Protein AF-A0A4R7F3W9-F1 (afdb_monomer)

Structure (mmCIF, N/CA/C/O backbone):
data_AF-A0A4R7F3W9-F1
#
_entry.id   AF-A0A4R7F3W9-F1
#
loop_
_atom_site.group_PDB
_atom_site.id
_atom_site.type_symbol
_atom_site.label_atom_id
_atom_site.label_alt_id
_atom_site.label_comp_id
_atom_site.label_asym_id
_atom_site.label_entity_id
_atom_site.label_seq_id
_atom_site.pdbx_PDB_ins_code
_atom_site.Cartn_x
_atom_site.Cartn_y
_atom_site.Cartn_z
_atom_site.occupancy
_atom_site.B_iso_or_equiv
_atom_site.auth_seq_id
_atom_site.auth_comp_id
_atom_site.auth_asym_id
_atom_site.auth_atom_id
_atom_site.pdbx_PDB_model_num
ATOM 1 N N . MET A 1 1 ? -15.714 -11.965 66.955 1.00 56.47 1 MET A N 1
ATOM 2 C CA . MET A 1 1 ? -15.157 -11.023 65.953 1.00 56.47 1 MET A CA 1
ATOM 3 C C . MET A 1 1 ? -16.264 -10.070 65.515 1.00 56.47 1 MET A C 1
ATOM 5 O O . MET A 1 1 ? -17.244 -10.538 64.950 1.00 56.47 1 MET A O 1
ATOM 9 N N . ASN A 1 2 ? -16.161 -8.777 65.843 1.00 66.19 2 ASN A N 1
ATOM 10 C CA . ASN A 1 2 ? -17.221 -7.786 65.602 1.00 66.19 2 ASN A CA 1
ATOM 11 C C . ASN A 1 2 ? -17.543 -7.641 64.105 1.00 66.19 2 ASN A C 1
ATOM 13 O O . ASN A 1 2 ? -16.637 -7.437 63.298 1.00 66.19 2 ASN A O 1
ATOM 17 N N . ASN A 1 3 ? -18.830 -7.674 63.738 1.00 73.19 3 ASN A N 1
ATOM 18 C CA . ASN A 1 3 ? -19.303 -7.551 62.348 1.00 73.19 3 ASN A CA 1
ATOM 19 C C . ASN A 1 3 ? -18.787 -6.290 61.631 1.00 73.19 3 ASN A C 1
ATOM 21 O O . ASN A 1 3 ? -18.575 -6.313 60.422 1.00 73.19 3 ASN A O 1
ATOM 25 N N . LYS A 1 4 ? -18.488 -5.222 62.381 1.00 72.75 4 LYS A N 1
ATOM 26 C CA . LYS A 1 4 ? -17.876 -3.988 61.861 1.00 72.75 4 LYS A CA 1
ATOM 27 C C . LYS A 1 4 ? -16.494 -4.223 61.229 1.00 72.75 4 LYS A C 1
ATOM 29 O O . LYS A 1 4 ? -16.175 -3.611 60.217 1.00 72.75 4 LYS A O 1
ATOM 34 N N . ILE A 1 5 ? -15.704 -5.151 61.776 1.00 73.94 5 ILE A N 1
ATOM 35 C CA . ILE A 1 5 ? -14.363 -5.489 61.269 1.00 73.94 5 ILE A CA 1
ATOM 36 C C . ILE A 1 5 ? -14.470 -6.288 59.963 1.00 73.94 5 ILE A C 1
ATOM 38 O O . ILE A 1 5 ? -13.712 -6.044 59.030 1.00 73.94 5 ILE A O 1
ATOM 42 N N . LYS A 1 6 ? -15.455 -7.193 59.859 1.00 72.44 6 LYS A N 1
ATOM 43 C CA . LYS A 1 6 ? -15.711 -7.965 58.630 1.00 72.44 6 LYS A CA 1
ATOM 44 C C . LYS A 1 6 ? -16.107 -7.061 57.461 1.00 72.44 6 LYS A C 1
ATOM 46 O O . LYS A 1 6 ? -15.616 -7.255 56.357 1.00 72.44 6 LYS A O 1
ATOM 51 N N . ILE A 1 7 ? -16.947 -6.057 57.717 1.00 78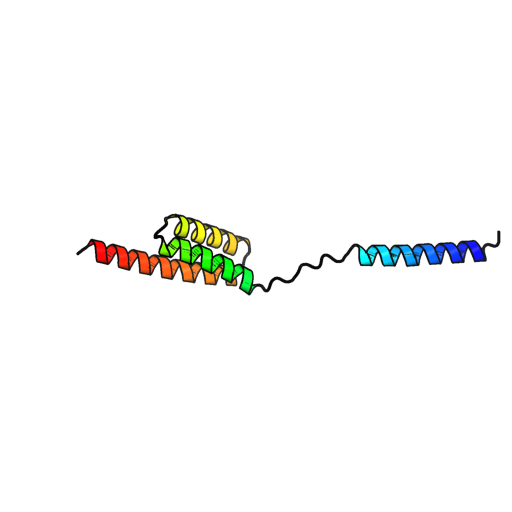.75 7 ILE A N 1
ATOM 52 C CA . ILE A 1 7 ? -17.397 -5.096 56.698 1.00 78.75 7 ILE A CA 1
ATOM 53 C C . ILE A 1 7 ? -16.235 -4.205 56.228 1.00 78.75 7 ILE A C 1
ATOM 55 O O .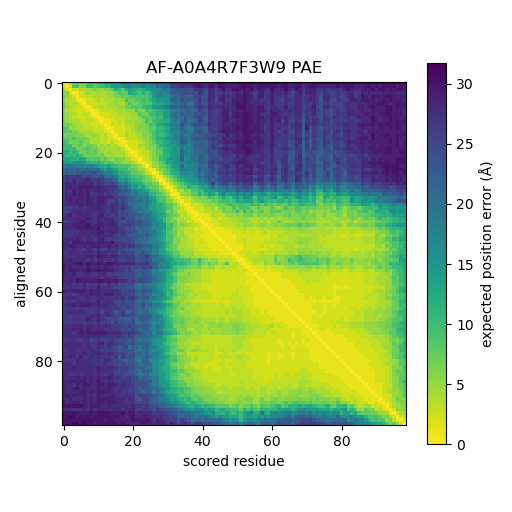 ILE A 1 7 ? -16.081 -3.991 55.028 1.00 78.75 7 ILE A O 1
ATOM 59 N N . GLY A 1 8 ? -15.374 -3.749 57.146 1.00 75.38 8 GLY A N 1
ATOM 60 C CA . GLY A 1 8 ? -14.192 -2.950 56.798 1.00 75.38 8 GLY A CA 1
ATOM 61 C C . GLY A 1 8 ? -13.181 -3.702 55.923 1.00 75.38 8 GLY A C 1
ATOM 62 O O . GLY A 1 8 ? -12.664 -3.146 54.958 1.00 75.38 8 GLY A O 1
ATOM 63 N N . LEU A 1 9 ? -12.952 -4.988 56.208 1.00 78.62 9 LEU A N 1
ATOM 64 C CA . LEU A 1 9 ? -12.070 -5.846 55.405 1.00 78.62 9 LEU A CA 1
ATOM 65 C C . LEU A 1 9 ? -12.620 -6.101 53.995 1.00 78.62 9 LEU A C 1
ATOM 67 O O . LEU A 1 9 ? -11.858 -6.157 53.032 1.00 78.62 9 LEU A O 1
ATOM 71 N N . LEU A 1 10 ? -13.943 -6.214 53.867 1.00 77.44 10 LEU A N 1
ATOM 72 C CA . LEU A 1 10 ? -14.611 -6.458 52.589 1.00 77.44 10 LEU A CA 1
ATOM 73 C C . LEU A 1 10 ? -14.538 -5.223 51.673 1.00 77.44 10 LEU A C 1
ATOM 75 O O . LEU A 1 10 ? -14.249 -5.352 50.486 1.00 77.44 10 LEU A O 1
ATOM 79 N N . LEU A 1 11 ? -14.691 -4.020 52.238 1.00 77.62 11 LEU A N 1
ATOM 80 C CA . LEU A 1 11 ? -14.529 -2.752 51.513 1.00 77.62 11 LEU A CA 1
ATOM 81 C C . LEU A 1 11 ? -13.090 -2.525 51.021 1.00 77.62 11 LEU A C 1
ATOM 83 O O . LEU A 1 11 ? -12.896 -2.067 49.896 1.00 77.62 11 LEU A O 1
ATOM 87 N N . LEU A 1 12 ? -12.088 -2.892 51.826 1.00 77.38 12 LEU A N 1
ATOM 88 C CA . LEU A 1 12 ? -10.675 -2.842 51.428 1.00 77.38 12 LEU A CA 1
ATOM 89 C C . LEU A 1 12 ? -10.354 -3.819 50.289 1.00 77.38 12 LEU A C 1
ATOM 91 O O . LEU A 1 12 ? -9.625 -3.469 49.365 1.00 77.38 12 LEU A O 1
ATOM 95 N N . GLY A 1 13 ? -10.925 -5.026 50.313 1.00 77.12 13 GLY A N 1
ATOM 96 C CA . GLY A 1 13 ? -10.750 -5.995 49.227 1.00 77.12 13 GLY A CA 1
ATOM 97 C C . GLY A 1 13 ? -11.310 -5.500 47.888 1.00 77.12 13 GLY A C 1
ATOM 98 O O . GLY A 1 13 ? -10.674 -5.674 46.848 1.00 77.12 13 GLY A O 1
ATOM 99 N N . ILE A 1 14 ? -12.466 -4.828 47.913 1.00 78.19 14 ILE A N 1
ATOM 100 C CA . ILE A 1 14 ? -13.107 -4.282 46.707 1.00 78.19 14 ILE A CA 1
ATOM 101 C C . ILE A 1 14 ? -12.284 -3.129 46.114 1.00 78.19 14 ILE A C 1
ATOM 103 O O . ILE A 1 14 ? -12.098 -3.076 44.898 1.00 78.19 14 ILE A O 1
ATOM 107 N N . SER A 1 15 ? -11.742 -2.230 46.944 1.00 74.81 15 SER A N 1
ATOM 108 C CA . SER A 1 15 ? -10.945 -1.099 46.448 1.00 74.81 15 SER A CA 1
ATOM 109 C C . SER A 1 15 ? -9.625 -1.549 45.810 1.00 74.81 15 SER A C 1
ATOM 111 O O . SER A 1 15 ? -9.270 -1.070 44.732 1.00 74.81 15 SER A O 1
ATOM 113 N N . LEU A 1 16 ? -8.944 -2.528 46.411 1.00 71.44 16 LEU A N 1
ATOM 114 C CA . LEU A 1 16 ? -7.730 -3.140 45.858 1.00 71.44 16 LEU A CA 1
ATOM 115 C C . LEU A 1 16 ? -8.000 -3.890 44.542 1.00 71.44 16 LEU A C 1
ATOM 117 O O . LEU A 1 16 ? -7.214 -3.776 43.597 1.00 71.44 16 LEU A O 1
ATOM 121 N N . GLY A 1 17 ? -9.129 -4.600 44.446 1.00 74.19 17 GLY A N 1
ATOM 122 C CA . GLY A 1 17 ? -9.543 -5.302 43.228 1.00 74.19 17 GLY A CA 1
ATOM 123 C C . GLY A 1 17 ? -9.820 -4.361 42.051 1.00 74.19 17 GLY A C 1
ATOM 124 O O . GLY A 1 17 ? -9.370 -4.621 40.933 1.00 74.19 17 GLY A O 1
ATOM 125 N N . CYS A 1 18 ? -10.485 -3.228 42.302 1.00 72.44 18 CYS A N 1
ATOM 126 C CA . CYS A 1 18 ? -10.741 -2.216 41.274 1.00 72.44 18 CYS A CA 1
ATOM 127 C C . CYS A 1 18 ? -9.441 -1.601 40.735 1.00 72.44 18 CYS A C 1
ATOM 129 O O . CYS A 1 18 ? -9.277 -1.478 39.522 1.00 72.44 18 CYS A O 1
ATOM 131 N N . ILE A 1 19 ? -8.483 -1.271 41.608 1.00 70.44 19 ILE A N 1
ATOM 132 C CA . ILE A 1 19 ? -7.204 -0.667 41.198 1.00 70.44 19 ILE A CA 1
ATOM 133 C C . ILE A 1 19 ? -6.400 -1.624 40.301 1.00 70.44 19 ILE A C 1
ATOM 135 O O . ILE A 1 19 ? -5.861 -1.204 39.276 1.00 70.44 19 ILE A O 1
ATOM 139 N N . MET A 1 20 ? -6.367 -2.922 40.626 1.00 65.75 20 MET A N 1
ATOM 140 C CA . MET A 1 20 ? -5.693 -3.918 39.783 1.00 65.75 20 MET A CA 1
ATOM 141 C C . MET A 1 20 ? -6.374 -4.119 38.424 1.00 65.75 20 MET A C 1
ATOM 143 O O . MET A 1 20 ? -5.684 -4.346 37.428 1.00 65.75 20 MET A O 1
ATOM 147 N N . PHE A 1 21 ? -7.702 -3.997 38.352 1.00 65.94 21 PHE A N 1
ATOM 148 C CA . PHE A 1 21 ? -8.436 -4.104 37.090 1.00 65.94 21 PHE A CA 1
ATOM 149 C C . PHE A 1 21 ? -8.119 -2.935 36.142 1.00 65.94 21 PHE A C 1
ATOM 151 O O . PHE A 1 21 ? -7.873 -3.157 34.958 1.00 65.94 21 PHE A O 1
ATOM 158 N N . PHE A 1 22 ? -8.016 -1.707 36.664 1.00 62.84 22 PHE A N 1
ATOM 159 C CA . PHE A 1 22 ? -7.646 -0.530 35.867 1.00 62.84 22 PHE A CA 1
ATOM 160 C C . PHE A 1 22 ? -6.164 -0.507 35.455 1.00 62.84 22 PHE A C 1
ATOM 162 O O . PHE A 1 22 ? -5.842 -0.052 34.359 1.00 62.84 22 PHE A O 1
ATOM 169 N N . LEU A 1 23 ? -5.252 -1.043 36.275 1.00 62.97 23 LEU A N 1
ATOM 170 C CA . LEU A 1 23 ? -3.828 -1.142 35.919 1.00 62.97 23 LEU A CA 1
ATOM 171 C C . LEU A 1 23 ? -3.550 -2.200 34.842 1.00 62.97 23 LEU A C 1
ATOM 173 O O . LEU A 1 23 ? -2.674 -2.001 34.002 1.00 62.97 23 LEU A O 1
ATOM 177 N N . LYS A 1 24 ? -4.305 -3.307 34.826 1.00 60.94 24 LYS A N 1
ATOM 178 C CA . LYS A 1 24 ? -4.153 -4.370 33.815 1.00 60.94 24 LYS A CA 1
ATOM 179 C C . LYS A 1 24 ? -4.707 -3.968 32.440 1.00 60.94 24 LYS A C 1
ATOM 181 O O . LYS A 1 24 ? -4.380 -4.600 31.438 1.00 60.94 24 LYS A O 1
ATOM 186 N N . TRP A 1 25 ? -5.510 -2.904 32.378 1.00 52.50 25 TRP A N 1
ATOM 187 C CA . TRP A 1 25 ? -6.185 -2.429 31.169 1.00 52.50 25 TRP A CA 1
ATOM 188 C C . TRP A 1 25 ? -5.596 -1.120 30.637 1.00 52.50 25 TRP A C 1
ATOM 190 O O . TRP A 1 25 ? -6.297 -0.164 30.328 1.00 52.50 25 TRP A O 1
ATOM 200 N N . ASN A 1 26 ? -4.275 -1.096 30.477 1.00 55.53 26 ASN A N 1
ATOM 201 C CA . ASN A 1 26 ? -3.605 -0.097 29.652 1.00 55.53 26 ASN A CA 1
ATOM 202 C C . ASN A 1 26 ? -2.836 -0.782 28.516 1.00 55.53 26 ASN A C 1
ATOM 204 O O . ASN A 1 26 ? -1.606 -0.851 28.561 1.00 55.53 26 ASN A O 1
ATOM 208 N N . PRO A 1 27 ? -3.505 -1.257 27.448 1.00 56.28 27 PRO A N 1
ATOM 209 C CA . PRO A 1 27 ? -2.831 -1.318 26.169 1.00 56.28 27 PRO A CA 1
ATOM 210 C C . PRO A 1 27 ? -2.623 0.134 25.732 1.00 56.28 27 PRO A C 1
ATOM 212 O O . PRO A 1 27 ? -3.469 0.726 25.062 1.00 56.28 27 PRO A O 1
ATOM 215 N N . LYS A 1 28 ? -1.486 0.724 26.117 1.00 51.12 28 LYS A N 1
ATOM 216 C CA . LYS A 1 28 ? -0.915 1.839 25.364 1.00 51.12 28 LYS A CA 1
ATOM 217 C C . LYS A 1 28 ? -0.628 1.292 23.969 1.00 51.12 28 LYS A C 1
ATOM 219 O O . LYS A 1 28 ? 0.468 0.826 23.685 1.00 51.12 28 LYS A O 1
ATOM 224 N N . LYS A 1 29 ? -1.640 1.288 23.100 1.00 53.44 29 LYS A N 1
ATOM 225 C CA . LYS A 1 29 ? 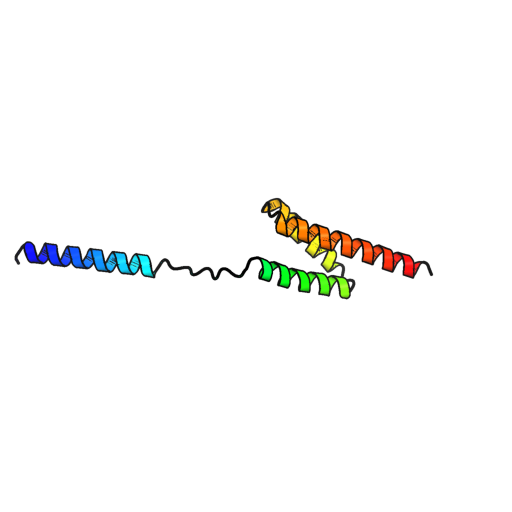-1.398 1.347 21.668 1.00 53.44 29 LYS A CA 1
ATOM 226 C C . LYS A 1 29 ? -0.753 2.704 21.482 1.00 53.44 29 LYS A C 1
ATOM 228 O O . LYS A 1 29 ? -1.450 3.715 21.478 1.00 53.44 29 LYS A O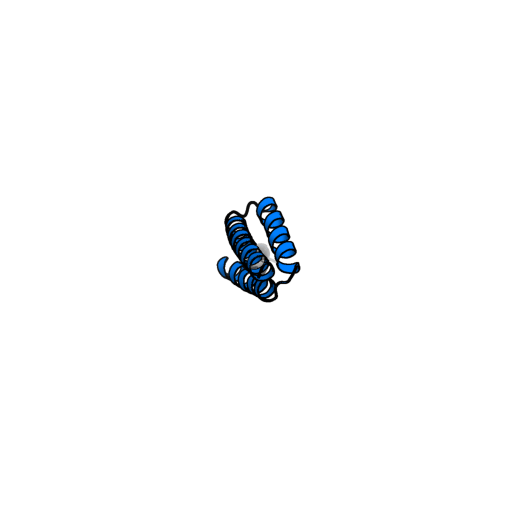 1
ATOM 233 N N . GLU A 1 30 ? 0.575 2.723 21.457 1.00 53.66 30 GLU A N 1
ATOM 234 C CA . GLU A 1 30 ? 1.308 3.849 20.906 1.00 53.66 30 GLU A CA 1
ATOM 235 C C . GLU A 1 30 ? 0.601 4.197 19.598 1.00 53.66 30 GLU A C 1
ATOM 237 O O . GLU A 1 30 ? 0.518 3.372 18.684 1.00 53.66 30 GLU A O 1
ATOM 242 N N . GLN A 1 31 ? -0.042 5.365 19.565 1.00 51.78 31 GLN A N 1
ATOM 243 C CA . GLN A 1 31 ? -0.587 5.925 18.341 1.00 51.78 31 GLN A CA 1
ATOM 244 C C . GLN A 1 31 ? 0.622 6.287 17.492 1.00 51.78 31 GLN A C 1
ATOM 246 O O . GLN A 1 31 ? 1.087 7.422 17.482 1.00 51.78 31 GLN A O 1
ATOM 251 N N . VAL A 1 32 ? 1.173 5.277 16.824 1.00 58.78 32 VAL A N 1
ATOM 252 C CA . VAL A 1 32 ? 2.090 5.459 15.716 1.00 58.78 32 VAL A CA 1
ATOM 253 C C . VAL A 1 32 ? 1.341 6.377 14.751 1.00 58.78 32 VAL A C 1
ATOM 255 O O . VAL A 1 32 ? 0.242 6.013 14.315 1.00 58.78 32 VAL A O 1
ATOM 258 N N . PRO A 1 33 ? 1.834 7.603 14.500 1.00 63.09 33 PRO A N 1
ATOM 259 C CA . PRO A 1 33 ? 1.105 8.562 13.691 1.00 63.09 33 PRO A CA 1
ATOM 260 C C . PRO A 1 33 ? 0.814 7.904 12.349 1.00 63.09 33 PRO A C 1
ATOM 262 O O . PRO A 1 33 ? 1.724 7.349 11.734 1.00 63.09 33 PRO A O 1
ATOM 265 N N . ILE A 1 34 ? -0.450 7.946 11.928 1.00 63.75 34 ILE A N 1
ATOM 266 C CA . ILE A 1 34 ? -0.985 7.265 10.737 1.00 63.75 34 ILE A CA 1
ATOM 267 C C . ILE A 1 34 ? -0.049 7.442 9.521 1.00 63.75 34 ILE A C 1
ATOM 269 O O . ILE A 1 34 ? 0.232 6.496 8.795 1.00 63.75 34 ILE A O 1
ATOM 273 N N . TRP A 1 35 ? 0.551 8.626 9.388 1.00 61.41 35 TRP A N 1
ATOM 274 C CA . TRP A 1 35 ? 1.556 8.998 8.387 1.00 61.41 35 TRP A CA 1
ATOM 275 C C . TRP A 1 35 ? 2.811 8.116 8.347 1.00 61.41 35 TRP A C 1
ATOM 277 O O . TRP A 1 35 ? 3.323 7.830 7.273 1.00 61.41 35 TRP A O 1
ATOM 287 N N . SER A 1 36 ? 3.321 7.664 9.490 1.00 67.69 36 SER A N 1
ATOM 288 C CA . SER A 1 36 ? 4.570 6.891 9.556 1.00 67.69 36 SER A CA 1
ATOM 289 C C . SER A 1 36 ? 4.453 5.491 8.947 1.00 67.69 36 SER A C 1
ATOM 291 O O . SER A 1 36 ? 5.423 5.001 8.371 1.00 67.69 36 SER A O 1
ATOM 293 N N . GLN A 1 37 ? 3.262 4.882 8.993 1.00 71.31 37 GLN A N 1
ATOM 294 C CA . GLN A 1 37 ? 2.994 3.615 8.308 1.00 71.31 37 GLN A CA 1
ATOM 295 C C . GLN A 1 37 ? 3.030 3.797 6.788 1.00 71.31 37 GLN A C 1
ATOM 297 O O . GLN A 1 37 ? 3.624 2.980 6.085 1.00 71.31 37 GLN A O 1
ATOM 302 N N . TYR A 1 38 ? 2.476 4.904 6.291 1.00 72.44 38 TYR A N 1
ATOM 303 C CA . TYR A 1 38 ? 2.513 5.237 4.869 1.00 72.44 38 TYR A CA 1
ATOM 304 C C . TYR A 1 38 ? 3.917 5.611 4.394 1.00 72.44 38 TYR A C 1
ATOM 306 O O . TYR A 1 38 ? 4.324 5.158 3.336 1.00 72.44 38 TYR A O 1
ATOM 314 N N . ILE A 1 39 ? 4.707 6.330 5.199 1.00 76.81 39 ILE A N 1
ATOM 315 C CA . ILE A 1 39 ? 6.103 6.671 4.864 1.00 76.81 39 ILE A CA 1
ATOM 316 C C . ILE A 1 39 ? 6.967 5.412 4.686 1.00 76.81 39 ILE A C 1
ATOM 318 O O . ILE A 1 39 ? 7.837 5.367 3.816 1.00 76.81 39 ILE A O 1
ATOM 322 N N . ALA A 1 40 ? 6.767 4.389 5.520 1.00 80.69 40 ALA A N 1
ATOM 323 C CA . ALA A 1 40 ? 7.496 3.130 5.382 1.00 80.69 40 ALA A CA 1
ATOM 324 C C . ALA A 1 40 ? 7.091 2.375 4.104 1.00 80.69 40 ALA A C 1
ATOM 326 O O . ALA A 1 40 ? 7.959 1.870 3.393 1.00 80.69 40 ALA A O 1
ATOM 327 N N . GLN A 1 41 ? 5.789 2.343 3.800 1.00 80.44 41 GLN A N 1
ATOM 328 C CA . GLN A 1 41 ? 5.267 1.744 2.569 1.00 80.44 41 GLN A CA 1
ATOM 329 C C . GLN A 1 41 ? 5.766 2.483 1.318 1.00 80.44 41 GLN A C 1
ATOM 331 O O . GLN A 1 41 ? 6.096 1.832 0.330 1.00 80.44 41 GLN A O 1
ATOM 336 N N . ASP A 1 42 ? 5.891 3.808 1.385 1.00 82.19 42 ASP A N 1
ATOM 337 C CA . ASP A 1 42 ? 6.363 4.677 0.295 1.00 82.19 42 ASP A CA 1
ATOM 338 C C . ASP A 1 42 ? 7.800 4.347 -0.080 1.00 82.19 42 ASP A C 1
ATOM 340 O O . ASP A 1 42 ? 8.105 4.030 -1.227 1.00 82.19 42 ASP A O 1
ATOM 344 N N . LYS A 1 43 ? 8.673 4.245 0.926 1.00 85.56 43 LYS A N 1
ATOM 345 C CA . LYS A 1 43 ? 10.069 3.847 0.716 1.00 85.56 43 LYS A CA 1
ATOM 346 C C . LYS A 1 43 ? 10.211 2.449 0.117 1.00 85.56 43 LYS A C 1
ATOM 348 O O . LYS A 1 43 ? 11.115 2.229 -0.690 1.00 85.56 43 LYS A O 1
ATOM 353 N N . GLU A 1 44 ? 9.362 1.505 0.525 1.00 87.31 44 GLU A N 1
ATOM 354 C CA . GLU A 1 44 ? 9.375 0.143 -0.017 1.00 87.31 44 GLU A CA 1
ATOM 355 C C . GLU A 1 44 ? 8.986 0.151 -1.501 1.00 87.31 44 GLU A C 1
ATOM 357 O O . GLU A 1 44 ? 9.735 -0.362 -2.333 1.00 87.31 44 GLU A O 1
ATOM 362 N N . ILE A 1 45 ? 7.861 0.782 -1.852 1.00 87.38 45 ILE A N 1
ATOM 363 C CA . ILE A 1 45 ? 7.387 0.844 -3.242 1.00 87.38 45 ILE A CA 1
ATOM 364 C C . ILE A 1 45 ? 8.374 1.620 -4.116 1.00 87.38 45 ILE A C 1
ATOM 366 O O . ILE A 1 45 ? 8.711 1.154 -5.203 1.00 87.38 45 ILE A O 1
ATOM 370 N N . ASP A 1 46 ? 8.908 2.741 -3.637 1.00 86.19 46 ASP A N 1
ATOM 371 C CA . ASP A 1 46 ? 9.913 3.520 -4.359 1.00 86.19 46 ASP A CA 1
ATOM 372 C C . ASP A 1 46 ? 11.188 2.719 -4.634 1.00 86.19 46 ASP A C 1
ATOM 374 O O . ASP A 1 46 ? 11.777 2.828 -5.713 1.00 86.19 46 ASP A O 1
ATOM 378 N N . SER A 1 47 ? 11.623 1.884 -3.687 1.00 87.44 47 SER A N 1
ATOM 379 C CA . SER A 1 47 ? 12.770 0.992 -3.877 1.00 87.44 47 SER A CA 1
ATOM 380 C C . SER A 1 47 ? 12.498 -0.063 -4.958 1.00 87.44 47 SER A C 1
ATOM 382 O O . SER A 1 47 ? 13.329 -0.283 -5.849 1.00 87.44 47 SER A O 1
ATOM 384 N N . LEU A 1 48 ? 11.307 -0.669 -4.939 1.00 88.69 48 LEU A N 1
ATOM 385 C CA . LEU A 1 48 ? 10.885 -1.651 -5.942 1.00 88.69 48 LEU A CA 1
ATOM 386 C C . LEU A 1 48 ? 10.736 -1.016 -7.332 1.00 88.69 48 LEU A C 1
ATOM 388 O O . LEU A 1 48 ? 11.153 -1.601 -8.332 1.00 88.69 48 LEU A O 1
ATOM 392 N N . LEU A 1 49 ? 10.207 0.208 -7.398 1.00 86.38 49 LEU A N 1
ATOM 393 C CA . LEU A 1 49 ? 10.096 0.958 -8.643 1.00 86.38 49 LEU A CA 1
ATOM 394 C C . LEU A 1 49 ? 11.475 1.329 -9.179 1.00 86.38 49 LEU A C 1
ATOM 396 O O . LEU A 1 49 ? 11.728 1.120 -10.361 1.00 86.38 49 LEU A O 1
ATOM 400 N N . LYS A 1 50 ? 12.396 1.837 -8.347 1.00 85.62 50 LYS A N 1
ATOM 401 C CA . LYS A 1 50 ? 13.772 2.174 -8.763 1.00 85.62 50 LYS A CA 1
ATOM 402 C C . LYS A 1 50 ? 14.521 0.979 -9.344 1.00 85.62 50 LYS A C 1
ATOM 404 O O . LYS A 1 50 ? 15.214 1.151 -10.339 1.00 85.62 50 LYS A O 1
ATOM 409 N N . SER A 1 51 ? 14.332 -0.205 -8.771 1.00 84.31 51 SER A N 1
ATOM 410 C CA . SER A 1 51 ? 14.945 -1.450 -9.248 1.00 84.31 51 SER A CA 1
ATOM 411 C C . SER A 1 51 ? 14.249 -2.078 -10.465 1.00 84.31 51 SER A C 1
ATOM 413 O O . SER A 1 51 ? 14.66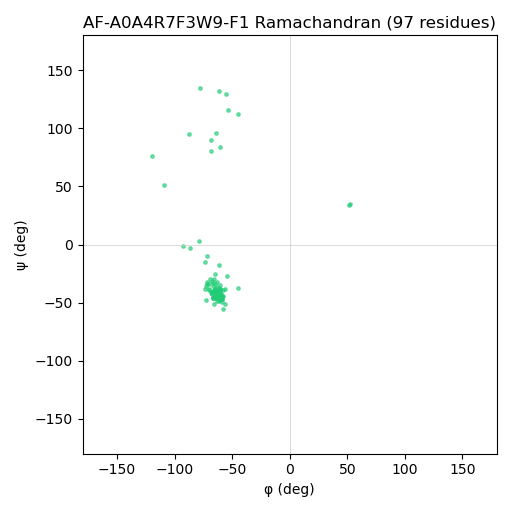9 -3.145 -10.900 1.00 84.31 51 SER A O 1
ATOM 415 N N . ASN A 1 52 ? 13.211 -1.440 -11.029 1.00 79.56 52 ASN A N 1
ATOM 416 C CA . ASN A 1 52 ? 12.377 -1.990 -12.110 1.00 79.56 52 ASN A CA 1
ATOM 417 C C . ASN A 1 52 ? 11.850 -3.400 -11.789 1.00 79.56 52 ASN A C 1
ATOM 419 O O . ASN A 1 52 ? 11.714 -4.249 -12.668 1.00 79.56 52 ASN A O 1
ATOM 423 N N . SER A 1 53 ? 11.567 -3.662 -10.513 1.00 83.88 53 SER A N 1
ATOM 424 C CA . SER A 1 53 ? 11.112 -4.971 -10.066 1.00 83.88 53 SER A CA 1
ATOM 425 C C . SER A 1 53 ? 9.634 -5.176 -10.386 1.00 83.88 53 SER A C 1
ATOM 427 O O . SER A 1 53 ? 8.793 -4.336 -10.059 1.00 83.88 53 SER A O 1
ATOM 429 N N . SER A 1 54 ? 9.290 -6.347 -10.926 1.00 86.06 54 SER A N 1
ATOM 430 C CA . SER A 1 54 ? 7.895 -6.785 -11.087 1.00 86.06 54 SER A CA 1
ATOM 431 C C . SER A 1 54 ? 7.151 -6.905 -9.748 1.00 86.06 54 SER A C 1
ATOM 433 O O . SER A 1 54 ? 5.921 -6.872 -9.708 1.00 86.06 54 SER A O 1
ATOM 435 N N . LEU A 1 55 ? 7.883 -6.973 -8.630 1.00 88.75 55 LEU A N 1
ATOM 436 C CA . LEU A 1 55 ? 7.316 -6.970 -7.282 1.00 88.75 55 LEU A CA 1
ATOM 437 C C . LEU A 1 55 ? 6.615 -5.650 -6.934 1.00 88.75 55 LEU A C 1
ATOM 439 O O . LEU A 1 55 ? 5.712 -5.665 -6.098 1.00 88.75 55 LEU A O 1
ATOM 443 N N . ALA A 1 56 ? 6.986 -4.529 -7.567 1.00 89.06 56 ALA A N 1
ATOM 444 C CA . ALA A 1 56 ? 6.321 -3.244 -7.347 1.00 89.06 56 ALA A CA 1
ATOM 445 C C . ALA A 1 56 ? 4.828 -3.331 -7.698 1.00 89.06 56 ALA A C 1
ATOM 447 O O . ALA A 1 56 ? 3.975 -2.945 -6.902 1.00 89.06 56 ALA A O 1
ATOM 448 N N . GLU A 1 57 ? 4.513 -3.908 -8.858 1.00 90.19 57 GLU A N 1
ATOM 449 C CA . GLU A 1 57 ? 3.144 -4.072 -9.351 1.00 90.19 57 GLU A CA 1
ATOM 450 C C . GLU A 1 57 ? 2.330 -5.002 -8.444 1.00 90.19 57 GLU A C 1
ATOM 452 O O . GLU A 1 57 ? 1.235 -4.646 -8.008 1.00 90.19 57 GLU A O 1
ATOM 457 N N . ILE A 1 58 ? 2.918 -6.139 -8.054 1.00 92.19 58 ILE A N 1
ATOM 458 C CA . ILE A 1 58 ? 2.298 -7.099 -7.129 1.00 92.19 58 ILE A CA 1
ATOM 459 C C . ILE A 1 58 ? 1.976 -6.431 -5.784 1.00 92.19 58 ILE A C 1
ATOM 461 O O . ILE A 1 58 ? 0.885 -6.617 -5.237 1.00 92.19 58 ILE A O 1
ATOM 465 N N . LYS A 1 59 ? 2.905 -5.632 -5.246 1.00 92.12 59 LYS A N 1
ATOM 466 C CA . LYS A 1 59 ? 2.721 -4.932 -3.969 1.00 92.12 59 LYS A CA 1
ATOM 467 C C . LYS A 1 59 ? 1.632 -3.864 -4.060 1.00 92.12 59 LYS A C 1
ATOM 469 O O . LYS A 1 59 ? 0.771 -3.804 -3.183 1.00 92.12 59 LYS A O 1
ATOM 474 N N . ILE A 1 60 ? 1.643 -3.056 -5.120 1.00 92.81 60 ILE A N 1
ATOM 475 C CA . ILE A 1 60 ? 0.634 -2.019 -5.373 1.00 92.81 60 ILE A CA 1
ATOM 476 C C . ILE A 1 60 ? -0.764 -2.648 -5.489 1.00 92.81 60 ILE A C 1
ATOM 478 O O . ILE A 1 60 ? -1.711 -2.152 -4.879 1.00 92.81 60 ILE A O 1
ATOM 482 N N . ASP A 1 61 ? -0.906 -3.768 -6.200 1.00 93.81 61 ASP A N 1
ATOM 483 C CA . ASP A 1 61 ? -2.189 -4.469 -6.324 1.00 93.81 61 ASP A CA 1
ATOM 484 C C . ASP A 1 61 ? -2.638 -5.148 -5.025 1.00 93.81 61 ASP A C 1
ATOM 486 O O . ASP A 1 61 ? -3.836 -5.187 -4.724 1.00 93.81 61 ASP A O 1
ATOM 490 N N . SER A 1 62 ? -1.702 -5.648 -4.216 1.00 93.81 62 SER A N 1
ATOM 491 C CA . SER A 1 62 ? -2.008 -6.148 -2.873 1.00 93.81 62 SER A CA 1
ATOM 492 C C . SER A 1 62 ? -2.579 -5.037 -1.988 1.00 93.81 62 SER A C 1
ATOM 494 O O . SER A 1 62 ? -3.630 -5.218 -1.371 1.00 93.81 62 SER A O 1
ATOM 496 N N . LEU A 1 63 ? -1.928 -3.870 -1.961 1.00 92.69 63 LEU A N 1
ATOM 497 C CA . LEU A 1 63 ? -2.383 -2.710 -1.189 1.00 92.69 63 LEU A CA 1
ATOM 498 C C . LEU A 1 63 ? -3.715 -2.163 -1.711 1.00 92.69 63 LEU A C 1
ATOM 500 O O . LEU A 1 63 ? -4.554 -1.736 -0.919 1.00 92.69 63 LEU A O 1
ATOM 504 N N . TYR A 1 64 ? -3.948 -2.228 -3.026 1.00 94.25 64 TYR A N 1
ATOM 505 C CA . TYR A 1 64 ? -5.241 -1.896 -3.617 1.00 94.25 64 TYR A CA 1
ATOM 506 C C . TYR A 1 64 ? -6.350 -2.766 -3.020 1.00 94.25 64 TYR A C 1
ATOM 508 O O . TYR A 1 64 ? -7.308 -2.240 -2.453 1.00 94.25 64 TYR A O 1
ATOM 516 N N . LYS A 1 65 ? -6.200 -4.096 -3.076 1.00 95.50 65 LYS A N 1
ATOM 517 C CA . LYS A 1 65 ? -7.192 -5.038 -2.533 1.00 95.50 65 LYS A CA 1
ATOM 518 C C . LYS A 1 65 ? -7.440 -4.798 -1.045 1.00 95.50 65 LYS A C 1
ATOM 520 O O . LYS A 1 65 ? -8.593 -4.744 -0.625 1.00 95.50 65 LYS A O 1
ATOM 525 N N . GLU A 1 66 ? -6.375 -4.590 -0.276 1.00 93.06 66 GLU A N 1
ATOM 526 C CA . GLU A 1 66 ? -6.459 -4.299 1.154 1.00 93.06 66 GLU A CA 1
ATOM 527 C C . GLU A 1 66 ? -7.207 -2.982 1.433 1.00 93.06 66 GLU A C 1
ATOM 529 O O . GLU A 1 66 ? -8.063 -2.929 2.315 1.00 93.06 66 GLU A O 1
ATOM 534 N N . SER A 1 67 ? -6.933 -1.920 0.667 1.00 92.62 67 SER A N 1
ATOM 535 C CA . SER A 1 67 ? -7.601 -0.621 0.833 1.00 92.62 67 SER A CA 1
ATOM 536 C C . SER A 1 67 ? -9.101 -0.684 0.533 1.00 92.62 67 SER A C 1
ATOM 538 O O . SER A 1 67 ? -9.896 -0.105 1.274 1.00 92.62 67 SER A O 1
ATOM 540 N N . ILE A 1 68 ? -9.504 -1.452 -0.485 1.00 95.12 68 ILE A N 1
ATOM 541 C CA . ILE A 1 68 ? -10.916 -1.690 -0.812 1.00 95.12 68 ILE A CA 1
ATOM 542 C C . ILE A 1 68 ? -11.601 -2.506 0.290 1.00 95.12 68 ILE A C 1
ATOM 544 O O . ILE A 1 68 ? -12.683 -2.131 0.739 1.00 95.12 68 ILE A O 1
ATOM 548 N N . GLN A 1 69 ? -10.967 -3.587 0.760 1.00 95.69 69 GLN A N 1
ATOM 549 C CA . GLN A 1 69 ? -11.509 -4.430 1.834 1.00 95.69 69 GLN A CA 1
ATOM 550 C C . GLN A 1 69 ? -11.707 -3.645 3.135 1.00 95.69 69 GLN A C 1
ATOM 552 O O . GLN A 1 69 ? -12.749 -3.767 3.778 1.00 95.69 69 GLN A O 1
ATOM 557 N N . ASN A 1 70 ? -10.739 -2.798 3.487 1.00 92.75 70 ASN A N 1
ATOM 558 C CA . ASN A 1 70 ? -10.756 -2.018 4.723 1.00 92.75 70 ASN A CA 1
ATOM 559 C C . ASN A 1 70 ? -11.499 -0.679 4.602 1.00 92.75 70 ASN A C 1
ATOM 561 O O . ASN A 1 70 ? -11.626 0.030 5.598 1.00 92.75 70 ASN A O 1
ATOM 565 N N . LYS A 1 71 ? -11.996 -0.324 3.406 1.00 93.56 71 LYS A N 1
ATOM 566 C CA . LYS A 1 71 ? -12.598 0.988 3.095 1.00 93.56 71 LYS A CA 1
ATOM 567 C C . LYS A 1 71 ? -11.688 2.166 3.477 1.00 93.56 71 LYS A C 1
ATOM 569 O O . LYS A 1 71 ? -12.159 3.223 3.894 1.00 93.56 71 LYS A O 1
ATOM 574 N N . ASP A 1 72 ? -10.380 1.975 3.330 1.00 90.38 72 ASP A N 1
ATOM 575 C CA . ASP A 1 72 ? -9.358 2.962 3.669 1.00 90.38 72 ASP A CA 1
ATOM 576 C C . ASP A 1 72 ? -9.114 3.883 2.469 1.00 90.38 72 ASP A C 1
ATOM 578 O O . ASP A 1 72 ? -8.361 3.565 1.545 1.00 90.38 72 ASP A O 1
ATOM 582 N N . THR A 1 73 ? -9.794 5.029 2.466 1.00 89.75 73 THR A N 1
ATOM 583 C CA . THR A 1 73 ? -9.728 6.008 1.373 1.00 89.75 73 THR A CA 1
ATOM 584 C C . THR A 1 73 ? -8.351 6.649 1.232 1.00 89.75 73 THR A C 1
ATOM 586 O O . THR A 1 73 ? -7.956 6.984 0.114 1.00 89.75 73 THR A O 1
ATOM 589 N N . LEU A 1 74 ? -7.597 6.785 2.327 1.00 87.81 74 LEU A N 1
ATOM 590 C CA . LEU A 1 74 ? -6.257 7.365 2.301 1.00 87.81 74 LEU A CA 1
ATOM 591 C C . LEU A 1 74 ? -5.263 6.393 1.663 1.00 87.81 74 LEU A C 1
ATOM 593 O O . LEU A 1 74 ? -4.536 6.769 0.742 1.00 87.81 74 LEU A O 1
ATOM 597 N N . LYS A 1 75 ? -5.293 5.123 2.082 1.00 87.81 75 LYS A N 1
ATOM 598 C CA . LYS A 1 75 ? -4.498 4.060 1.456 1.00 87.81 75 LYS A CA 1
ATOM 599 C C . LYS A 1 75 ? -4.866 3.880 -0.015 1.00 87.81 75 LYS A C 1
ATOM 601 O O . LYS A 1 75 ? -3.985 3.693 -0.847 1.00 87.81 75 LYS A O 1
ATOM 606 N N . LEU A 1 76 ? -6.149 3.991 -0.356 1.00 91.00 76 LEU A N 1
ATOM 607 C CA . LEU A 1 76 ? -6.606 3.909 -1.740 1.00 91.00 76 LEU A CA 1
ATOM 608 C C . LEU A 1 76 ? -6.035 5.048 -2.603 1.00 91.00 76 LEU A C 1
ATOM 610 O O . LEU A 1 76 ? -5.530 4.792 -3.696 1.00 91.00 76 LEU A O 1
ATOM 614 N N . ALA A 1 77 ? -6.073 6.293 -2.116 1.00 90.06 77 ALA A N 1
ATOM 615 C CA . ALA A 1 77 ? -5.489 7.441 -2.814 1.00 90.06 77 ALA A CA 1
ATOM 616 C C . ALA A 1 77 ? -3.975 7.270 -3.027 1.00 90.06 77 ALA A C 1
ATOM 618 O O . ALA A 1 77 ? -3.462 7.513 -4.120 1.00 90.06 77 ALA A O 1
ATOM 619 N N . TYR A 1 78 ? -3.282 6.776 -2.004 1.00 88.31 78 TYR A N 1
ATOM 620 C CA . TYR A 1 78 ? -1.862 6.450 -2.061 1.00 88.31 78 TYR A CA 1
ATOM 621 C C . TYR A 1 78 ? -1.548 5.376 -3.121 1.00 88.31 78 TYR A C 1
ATOM 623 O O . TYR A 1 78 ? -0.656 5.545 -3.952 1.00 88.31 78 TYR A O 1
ATOM 631 N N . VAL A 1 79 ? -2.335 4.302 -3.177 1.00 91.88 79 VAL A N 1
ATOM 632 C CA . VAL A 1 79 ? -2.188 3.260 -4.204 1.00 91.88 79 VAL A CA 1
ATOM 633 C C . VAL A 1 79 ? -2.379 3.823 -5.616 1.00 91.88 79 VAL A C 1
ATOM 635 O O . VAL A 1 79 ? -1.620 3.476 -6.524 1.00 91.88 79 VAL A O 1
ATOM 638 N N . TYR A 1 80 ? -3.359 4.710 -5.819 1.00 92.75 80 TYR A N 1
ATOM 639 C CA . TYR A 1 80 ? -3.571 5.350 -7.120 1.00 92.75 80 TYR A CA 1
ATOM 640 C C . TYR A 1 80 ? -2.381 6.204 -7.557 1.00 92.75 80 TYR A C 1
ATOM 642 O O . TYR A 1 80 ? -1.996 6.144 -8.726 1.00 92.75 80 TYR A O 1
ATOM 650 N N . TYR A 1 81 ? -1.769 6.948 -6.633 1.00 91.88 81 TYR A N 1
ATOM 651 C CA . TYR A 1 81 ? -0.556 7.711 -6.918 1.00 91.88 81 TYR A CA 1
ATOM 652 C C . TYR A 1 81 ? 0.556 6.805 -7.473 1.00 91.88 81 TYR A C 1
ATOM 654 O O . TYR A 1 81 ? 1.065 7.059 -8.568 1.00 91.88 81 TYR A O 1
ATOM 662 N N . HIS A 1 82 ? 0.864 5.689 -6.804 1.00 90.38 82 HIS A N 1
ATOM 663 C CA . HIS A 1 82 ? 1.918 4.784 -7.277 1.00 90.38 82 HIS A CA 1
ATOM 664 C C . HIS A 1 82 ? 1.576 4.062 -8.582 1.00 90.38 82 HIS A C 1
ATOM 666 O O . HIS A 1 82 ? 2.476 3.832 -9.390 1.00 90.38 82 HIS A O 1
ATOM 672 N N . LYS A 1 83 ? 0.297 3.755 -8.852 1.00 91.75 83 LYS A N 1
ATOM 673 C CA . LYS A 1 83 ? -0.117 3.235 -10.169 1.00 91.75 83 LYS A CA 1
ATOM 674 C C . LYS A 1 83 ? 0.214 4.215 -11.294 1.00 91.75 83 LYS A C 1
ATOM 676 O O . LYS A 1 83 ? 0.720 3.802 -12.335 1.00 91.75 83 LYS A O 1
ATOM 681 N N . ILE A 1 84 ? -0.026 5.510 -11.080 1.00 91.06 84 ILE A N 1
ATOM 682 C CA . ILE A 1 84 ? 0.301 6.553 -12.061 1.00 91.06 84 ILE A CA 1
ATOM 683 C C . ILE A 1 84 ? 1.818 6.655 -12.256 1.00 91.06 84 ILE A C 1
ATOM 685 O O . ILE A 1 84 ? 2.278 6.683 -13.398 1.00 91.06 84 ILE A O 1
ATOM 689 N N . VAL A 1 85 ? 2.594 6.676 -11.168 1.00 89.81 85 VAL A N 1
ATOM 690 C CA . VAL A 1 85 ? 4.067 6.728 -11.226 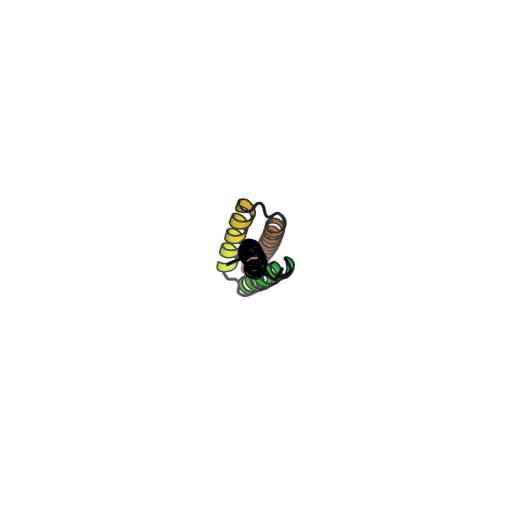1.00 89.81 85 VAL A CA 1
ATOM 691 C C . VAL A 1 85 ? 4.629 5.529 -11.992 1.00 89.81 85 VAL A C 1
ATOM 693 O O . VAL A 1 85 ? 5.448 5.700 -12.893 1.00 89.81 85 VAL A O 1
ATOM 696 N N . MET A 1 86 ? 4.150 4.322 -11.689 1.00 89.25 86 MET A N 1
ATOM 697 C CA . MET A 1 86 ? 4.577 3.101 -12.370 1.00 89.25 86 MET A CA 1
ATOM 698 C C . MET A 1 86 ? 4.250 3.137 -13.866 1.00 89.25 86 MET A C 1
ATOM 700 O O . MET A 1 86 ? 5.110 2.816 -14.682 1.00 89.25 86 MET A O 1
ATOM 704 N N . ASN A 1 87 ? 3.038 3.560 -14.241 1.00 88.31 87 ASN A N 1
ATOM 705 C CA . ASN A 1 87 ? 2.641 3.653 -15.646 1.00 88.31 87 ASN A CA 1
ATOM 706 C C . ASN A 1 87 ? 3.495 4.660 -16.421 1.00 88.31 87 ASN A C 1
ATOM 708 O O . ASN A 1 87 ? 3.910 4.360 -17.536 1.00 88.31 87 ASN A O 1
ATOM 712 N N . ARG A 1 88 ? 3.806 5.822 -15.830 1.00 87.44 88 ARG A N 1
ATOM 713 C CA . ARG A 1 88 ? 4.730 6.790 -16.446 1.00 87.44 88 ARG A CA 1
ATOM 714 C C . ARG A 1 88 ? 6.098 6.167 -16.697 1.00 87.44 88 ARG A C 1
ATOM 7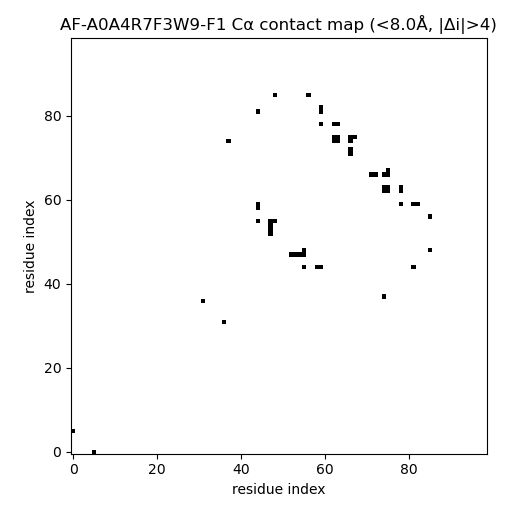16 O O . ARG A 1 88 ? 6.619 6.278 -17.799 1.00 87.44 88 ARG A O 1
ATOM 723 N N . LYS A 1 89 ? 6.629 5.444 -15.711 1.00 83.62 89 LYS A N 1
ATOM 724 C CA . LYS A 1 89 ? 7.926 4.780 -15.833 1.00 83.62 89 LYS A CA 1
ATOM 725 C C . LYS A 1 89 ? 7.937 3.669 -16.890 1.00 83.62 89 LYS A C 1
ATOM 727 O O . LYS A 1 89 ? 8.920 3.534 -17.610 1.00 83.62 89 LYS A O 1
ATOM 732 N N . LYS A 1 90 ? 6.855 2.887 -17.008 1.00 83.75 90 LYS A N 1
ATOM 733 C CA . LYS A 1 90 ? 6.696 1.887 -18.082 1.00 83.75 90 LYS A CA 1
ATOM 734 C C . LYS A 1 90 ? 6.732 2.558 -19.460 1.00 83.75 90 LYS A C 1
ATOM 736 O O . LYS A 1 90 ? 7.515 2.143 -20.299 1.00 83.75 90 LYS A O 1
ATOM 741 N N . ILE A 1 91 ? 5.984 3.649 -19.644 1.00 84.81 91 ILE A N 1
ATOM 742 C CA . ILE A 1 91 ? 5.973 4.419 -20.900 1.00 84.81 91 ILE A CA 1
ATOM 743 C C . ILE A 1 91 ? 7.366 4.970 -21.235 1.00 84.81 91 ILE A C 1
ATOM 745 O O . ILE A 1 91 ? 7.788 4.891 -22.385 1.00 84.81 91 ILE A O 1
ATOM 749 N N . GLU A 1 92 ? 8.089 5.511 -20.250 1.00 82.81 92 GLU A N 1
ATOM 750 C CA . GLU A 1 92 ? 9.467 5.983 -20.444 1.00 82.81 92 GLU A CA 1
ATOM 751 C C . GLU A 1 92 ? 10.384 4.848 -20.920 1.00 82.81 92 GLU A C 1
ATOM 753 O O . GLU A 1 92 ? 11.078 5.002 -21.923 1.00 82.81 92 GLU A O 1
ATOM 758 N N . LEU A 1 93 ? 10.356 3.692 -20.254 1.00 79.00 93 LEU A N 1
ATOM 759 C CA . LEU A 1 93 ? 11.168 2.533 -20.638 1.00 79.00 93 LEU A CA 1
ATOM 760 C C . LEU A 1 93 ? 10.807 2.004 -22.029 1.00 79.00 93 LEU A C 1
ATOM 762 O O . LEU A 1 93 ? 11.708 1.760 -22.832 1.00 79.00 93 LEU A O 1
ATOM 766 N N . ASP A 1 94 ? 9.514 1.889 -22.328 1.00 75.56 94 ASP A N 1
ATOM 767 C CA . ASP A 1 94 ? 9.032 1.470 -23.642 1.00 75.56 94 ASP A CA 1
ATOM 768 C C . ASP A 1 94 ? 9.538 2.443 -24.716 1.00 75.56 94 ASP A C 1
ATOM 770 O O . ASP A 1 94 ? 10.126 2.016 -25.706 1.00 75.56 94 ASP A O 1
ATOM 774 N N . SER A 1 95 ? 9.432 3.757 -24.492 1.00 71.75 95 SER A N 1
ATOM 775 C CA . SER A 1 95 ? 9.912 4.771 -25.442 1.00 71.75 95 SER A CA 1
ATOM 776 C C . SER A 1 95 ? 11.427 4.737 -25.685 1.00 71.75 95 SER A C 1
ATOM 778 O O . SER A 1 95 ? 11.865 5.000 -26.802 1.00 71.75 95 SER A O 1
ATOM 780 N N . ILE A 1 96 ? 12.222 4.370 -24.674 1.00 64.38 96 ILE A N 1
ATOM 781 C CA . ILE A 1 96 ? 13.680 4.219 -24.796 1.00 64.38 96 ILE A CA 1
ATOM 782 C C . ILE A 1 96 ? 14.026 2.964 -25.603 1.00 64.38 96 ILE A C 1
ATOM 784 O O . ILE A 1 96 ? 14.971 2.988 -26.378 1.00 64.38 96 ILE A O 1
ATOM 788 N N . SER A 1 97 ? 13.255 1.882 -25.465 1.00 60.66 97 SER A N 1
ATOM 789 C CA . SER A 1 97 ? 13.483 0.635 -26.2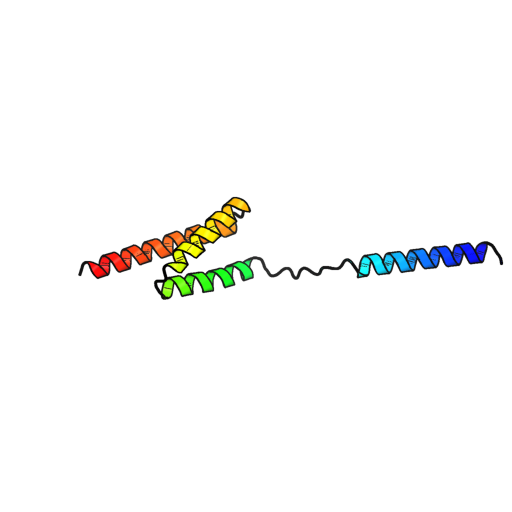12 1.00 60.66 97 SER A CA 1
ATOM 790 C C . SER A 1 97 ? 13.136 0.693 -27.707 1.00 60.66 97 SER A C 1
ATOM 792 O O . SER A 1 97 ? 13.455 -0.242 -28.439 1.00 60.66 97 SER A O 1
ATOM 794 N N . PHE A 1 98 ? 12.487 1.771 -28.163 1.00 52.84 98 PHE A N 1
ATOM 795 C CA . PHE A 1 98 ? 12.157 2.009 -29.575 1.00 52.84 98 PHE A CA 1
ATOM 796 C C . PHE A 1 98 ? 13.220 2.826 -30.341 1.00 52.84 98 PHE A C 1
ATOM 798 O O . PHE A 1 98 ? 13.044 3.042 -31.543 1.00 52.84 98 PHE A O 1
ATOM 805 N N . PHE A 1 99 ? 14.301 3.258 -29.680 1.00 47.12 99 PHE A N 1
ATOM 806 C CA . PHE A 1 99 ? 15.480 3.902 -30.280 1.00 47.12 99 PHE A CA 1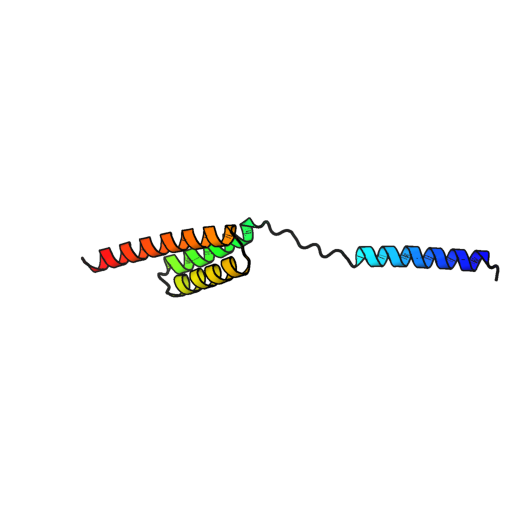
ATOM 807 C C . PHE A 1 99 ? 16.702 2.980 -30.224 1.00 47.12 99 PHE A C 1
ATOM 809 O O . PHE A 1 99 ? 17.512 3.050 -31.176 1.00 47.12 99 PHE A O 1
#

Organism: NCBI:txid1323422

Radius of gyration: 27.75 Å; Cα contacts (8 Å, |Δi|>4): 28; chains: 1; bounding box: 35×20×96 Å

pLDDT: mean 78.71, std 12.98, range [47.12, 95.69]

Mean predicted aligned error: 14.31 Å

Secondary structure (DSSP, 8-state):
--HHHHHHHHHHHHHHHHHHHHHH---------HHHHHHHHHHHHHHHHHTT-THHHHHHHHHHHHHHHHT-HHHHHHHHHHHHHHHHHHHHHHHHHT-

Sequence (99 aa):
MNNKIKIGLLLLGISLGCIMFFLKWNPKKEQVPIWSQYIAQDKEIDSLLKSNSSLAEIKIDSLYKESIQNKDTLKLAYVYYHKIVMNRKKIELDSISFF

Foldseek 3Di:
DDPVVVVVVVVVVVVVVVVVVVVVPDPPPPPPPPVVVVVVVVVVLVVCLVVVHPVSVVSLVVLCVVCVVVVPVVSNVSSVVSVVVSVVSVVVVVVVVVD

Solvent-accessible surface area (backbone atoms only — not comparable to full-atom values): 5712 Å² total; per-residue (Å²): 132,64,69,70,58,57,53,54,54,52,54,52,51,51,54,56,51,53,53,54,55,59,67,74,66,63,83,78,69,75,77,69,56,74,64,59,62,51,54,55,52,49,55,50,45,51,50,28,54,74,68,71,38,75,61,30,59,55,50,45,53,50,48,39,54,50,17,62,75,67,69,34,64,67,56,37,55,52,36,52,52,53,53,53,54,50,50,52,52,50,52,53,52,54,61,58,76,76,112